Protein AF-A0A8T4Y432-F1 (afdb_monomer_lite)

Radius of gyration: 25.12 Å; chains: 1; bounding box: 66×38×62 Å

Secondary structure (DSSP, 8-state):
-HHHHHHTSSS-EEEETTHHHHHHHTT-GGGHHHHHHHHHHHHHHTT-EEEE-----S--THHHHSSEEEEEEEEEEPPP-TTS----TT---EEEEEEEEEEETTS--S-SEEEEE-GGG--EEPP-----PPP--PPPP------------

Structure (mmCIF, N/CA/C/O backbone):
data_AF-A0A8T4Y432-F1
#
_entry.id   AF-A0A8T4Y432-F1
#
loop_
_atom_site.group_PDB
_atom_site.id
_atom_site.type_symbol
_atom_site.label_atom_id
_atom_site.label_alt_id
_atom_site.label_comp_id
_atom_site.label_asym_id
_atom_site.label_entity_id
_atom_site.label_seq_id
_atom_site.pdbx_PDB_ins_code
_atom_site.Cartn_x
_atom_site.Cartn_y
_atom_site.Cartn_z
_atom_site.occupancy
_atom_site.B_iso_or_equiv
_atom_site.auth_seq_id
_atom_site.auth_comp_id
_atom_site.auth_asym_id
_atom_site.auth_atom_id
_atom_site.pdbx_PDB_model_num
ATOM 1 N N . MET A 1 1 ? -26.341 -6.966 2.829 1.00 52.38 1 MET A N 1
ATOM 2 C CA . MET A 1 1 ? -25.819 -7.131 1.459 1.00 52.38 1 MET A CA 1
ATOM 3 C C . MET A 1 1 ? -24.294 -7.146 1.444 1.00 52.38 1 MET A C 1
ATOM 5 O O . MET A 1 1 ? -23.790 -8.243 1.477 1.00 52.38 1 MET A O 1
ATOM 9 N N . LEU A 1 2 ? -23.528 -6.044 1.540 1.00 55.53 2 LEU A N 1
ATOM 10 C CA . LEU A 1 2 ? -22.044 -6.168 1.575 1.00 55.53 2 LEU A CA 1
ATOM 11 C C . LEU A 1 2 ? -21.477 -6.833 2.849 1.00 55.53 2 LEU A C 1
ATOM 13 O O . LEU A 1 2 ? -20.497 -7.561 2.772 1.00 55.53 2 LEU A O 1
ATOM 17 N N . TYR A 1 3 ? -22.083 -6.575 4.012 1.00 57.44 3 TYR A N 1
ATOM 18 C CA . TYR A 1 3 ? -21.640 -7.161 5.285 1.00 57.44 3 TYR A CA 1
ATOM 19 C C . TYR A 1 3 ? -21.944 -8.662 5.389 1.00 57.44 3 TYR A C 1
ATOM 21 O O . TYR A 1 3 ? -21.122 -9.403 5.904 1.00 57.44 3 TYR A O 1
ATOM 29 N N . GLU A 1 4 ? -23.090 -9.102 4.867 1.00 61.72 4 GLU A N 1
ATOM 30 C CA . GLU A 1 4 ? -23.509 -10.513 4.908 1.00 61.72 4 GLU A CA 1
ATOM 31 C C . GLU A 1 4 ? -22.591 -11.378 4.039 1.00 61.72 4 GLU A C 1
ATOM 33 O O . GLU A 1 4 ? -22.128 -12.421 4.482 1.00 61.72 4 GLU A O 1
ATOM 38 N N . ASP A 1 5 ? -22.243 -10.895 2.841 1.00 64.81 5 ASP A N 1
ATOM 39 C CA . ASP A 1 5 ? -21.326 -11.611 1.952 1.00 64.81 5 ASP A CA 1
ATOM 40 C C . ASP A 1 5 ? -19.906 -11.693 2.543 1.00 64.81 5 ASP A C 1
ATOM 42 O O . ASP A 1 5 ? -19.213 -12.686 2.346 1.00 64.81 5 ASP A O 1
ATOM 46 N N . ALA A 1 6 ? -19.464 -10.667 3.284 1.00 64.06 6 ALA A N 1
ATOM 47 C CA . ALA A 1 6 ? -18.152 -10.650 3.932 1.00 64.06 6 ALA A CA 1
ATOM 48 C C . ALA A 1 6 ? -18.074 -11.567 5.166 1.00 64.06 6 ALA A C 1
ATOM 50 O O . ALA A 1 6 ? -17.002 -12.100 5.446 1.00 64.06 6 ALA A O 1
ATOM 51 N N . GLU A 1 7 ? -19.183 -11.765 5.888 1.00 67.62 7 GLU A N 1
ATOM 52 C CA . GLU A 1 7 ? -19.255 -12.675 7.043 1.00 67.62 7 GLU A CA 1
ATOM 53 C C . GLU A 1 7 ? -19.071 -14.148 6.649 1.00 67.62 7 GLU A C 1
ATOM 55 O O . GLU A 1 7 ? -18.575 -14.939 7.449 1.00 67.62 7 GLU A O 1
ATOM 60 N N . GLU A 1 8 ? -19.428 -14.518 5.416 1.00 77.44 8 GLU A N 1
ATOM 61 C CA . GLU A 1 8 ? -19.267 -15.882 4.897 1.00 77.44 8 GLU A CA 1
ATOM 62 C C . GLU A 1 8 ? -17.888 -16.141 4.255 1.00 77.44 8 GLU A C 1
ATOM 64 O O . GLU A 1 8 ? -17.586 -17.272 3.868 1.00 77.44 8 GLU A O 1
ATOM 69 N N . MET A 1 9 ? -17.034 -15.119 4.119 1.00 80.06 9 MET A N 1
ATOM 70 C CA . MET A 1 9 ? -15.720 -15.251 3.484 1.00 80.06 9 MET A CA 1
ATOM 71 C C . MET A 1 9 ? -14.661 -15.782 4.453 1.00 80.06 9 MET A C 1
ATOM 73 O O . MET A 1 9 ? -14.417 -15.211 5.514 1.00 80.06 9 MET A O 1
ATOM 77 N N . ASP A 1 10 ? -13.923 -16.807 4.027 1.00 79.75 10 ASP A N 1
ATOM 78 C CA . ASP A 1 10 ? -12.708 -17.234 4.719 1.00 79.75 10 ASP A CA 1
ATOM 79 C C . ASP A 1 10 ? -11.572 -16.222 4.478 1.00 79.75 10 ASP A C 1
ATOM 81 O O . ASP A 1 10 ? -11.100 -16.054 3.351 1.00 79.75 10 ASP A O 1
ATOM 85 N N . ASN A 1 11 ? -11.103 -15.580 5.556 1.00 81.44 11 ASN A N 1
ATOM 86 C CA . ASN A 1 11 ? -9.984 -14.625 5.574 1.00 81.44 11 ASN A CA 1
ATOM 87 C C . ASN A 1 11 ? -10.127 -13.472 4.551 1.00 81.44 11 ASN A C 1
ATOM 89 O O . ASN A 1 11 ? -9.325 -13.362 3.611 1.00 81.44 11 ASN A O 1
ATOM 93 N N . PRO A 1 12 ? -11.152 -12.611 4.700 1.00 86.44 12 PRO A N 1
ATOM 94 C CA . PRO A 1 12 ? -11.407 -11.541 3.750 1.00 86.44 12 PRO A CA 1
ATOM 95 C C . PRO A 1 12 ? -10.260 -10.520 3.713 1.00 86.44 12 PRO A C 1
ATOM 97 O O . PRO A 1 12 ? -9.479 -10.360 4.656 1.00 86.44 12 PRO A O 1
ATOM 100 N N . VAL A 1 13 ? -10.166 -9.802 2.591 1.00 89.00 13 VAL A N 1
ATOM 101 C CA . VAL A 1 13 ? -9.245 -8.675 2.416 1.00 89.00 13 VAL A CA 1
ATOM 102 C C . VAL A 1 13 ? -10.064 -7.423 2.146 1.00 89.00 13 VAL A C 1
ATOM 104 O O . VAL A 1 13 ? -10.787 -7.347 1.154 1.00 89.00 13 VAL A O 1
ATOM 107 N N . VAL A 1 14 ? -9.923 -6.428 3.012 1.00 90.19 14 VAL A N 1
ATOM 108 C CA . VAL A 1 14 ? -10.524 -5.106 2.854 1.00 90.19 14 VAL A CA 1
ATOM 109 C C . VAL A 1 14 ? -9.511 -4.191 2.181 1.00 90.19 14 VAL A C 1
ATOM 111 O O . VAL A 1 14 ? -8.374 -4.066 2.637 1.00 90.19 14 VAL A O 1
ATOM 114 N N . VAL A 1 15 ? -9.924 -3.533 1.100 1.00 92.38 15 VAL A N 1
ATOM 115 C CA . VAL A 1 15 ? -9.099 -2.555 0.383 1.00 92.38 15 VAL A CA 1
ATOM 116 C C . VAL A 1 15 ? -9.809 -1.210 0.400 1.00 92.38 15 VAL A C 1
ATOM 118 O O . VAL A 1 15 ? -10.949 -1.110 -0.051 1.00 92.38 15 VAL A O 1
ATOM 121 N N . ILE A 1 16 ? -9.135 -0.180 0.914 1.00 92.19 16 ILE A N 1
ATOM 122 C CA . ILE A 1 16 ? -9.629 1.199 0.909 1.00 92.19 16 ILE A CA 1
ATOM 123 C C . ILE A 1 16 ? -8.776 2.020 -0.054 1.00 92.19 16 ILE A C 1
ATOM 125 O O . ILE A 1 16 ? -7.610 2.302 0.228 1.00 92.19 16 ILE A O 1
ATOM 129 N N . ASP A 1 17 ? -9.377 2.401 -1.178 1.00 91.44 17 ASP A N 1
ATOM 130 C CA . ASP A 1 17 ? -8.753 3.194 -2.235 1.00 91.44 17 ASP A CA 1
ATOM 131 C C . ASP A 1 17 ? -9.542 4.502 -2.463 1.00 91.44 17 ASP A C 1
ATOM 133 O O . ASP A 1 17 ? -10.637 4.458 -3.027 1.00 91.44 17 ASP A O 1
ATOM 137 N N . SER A 1 18 ? -9.108 5.673 -1.971 1.00 90.56 18 SER A N 1
ATOM 138 C CA . SER A 1 18 ? -7.898 5.971 -1.177 1.00 90.56 18 SER A CA 1
ATOM 139 C C . SER A 1 18 ? -8.212 6.369 0.274 1.00 90.56 18 SER A C 1
ATOM 141 O O . SER A 1 18 ? -9.254 6.951 0.590 1.00 90.56 18 SER A O 1
ATOM 143 N N . TRP A 1 19 ? -7.298 6.059 1.196 1.00 91.12 19 TRP A N 1
ATOM 144 C CA . TRP A 1 19 ? -7.405 6.418 2.614 1.00 91.12 19 TRP A CA 1
ATOM 145 C C . TRP A 1 19 ? -7.387 7.937 2.826 1.00 91.12 19 TRP A C 1
ATOM 147 O O . TRP A 1 19 ? -8.103 8.458 3.682 1.00 91.12 19 TRP A O 1
ATOM 157 N N . ASP A 1 20 ? -6.646 8.663 1.987 1.00 87.94 20 ASP A N 1
ATOM 158 C CA . ASP A 1 20 ? -6.616 10.127 1.976 1.00 87.94 20 ASP A CA 1
ATOM 159 C C . ASP A 1 20 ? -8.016 10.727 1.771 1.00 87.94 20 ASP A C 1
ATOM 161 O O . ASP A 1 20 ? -8.402 11.676 2.463 1.00 87.94 20 ASP A O 1
ATOM 165 N N . ALA A 1 21 ? -8.819 10.148 0.871 1.00 89.88 21 ALA A N 1
ATOM 166 C CA . ALA A 1 21 ? -10.194 10.579 0.638 1.00 89.88 21 ALA A CA 1
ATOM 167 C C . ALA A 1 21 ? -11.088 10.361 1.872 1.00 89.88 21 ALA A C 1
ATOM 169 O O . ALA A 1 21 ? -11.892 11.236 2.206 1.00 89.88 21 ALA A O 1
ATOM 170 N N . VAL A 1 22 ? -10.913 9.246 2.589 1.00 90.44 22 VAL A N 1
ATOM 171 C CA . VAL A 1 22 ? -11.659 8.945 3.824 1.00 90.44 22 VAL A CA 1
ATOM 172 C C . VAL A 1 22 ? -11.342 9.963 4.919 1.00 90.44 22 VAL A C 1
ATOM 174 O O . VAL A 1 22 ? -12.256 10.533 5.520 1.00 90.44 22 VAL A O 1
ATOM 177 N N . LEU A 1 23 ? -10.057 10.247 5.145 1.00 88.81 23 LEU A N 1
ATOM 178 C CA . LEU A 1 23 ? -9.624 11.223 6.149 1.00 88.81 23 LEU A CA 1
ATOM 179 C C . LEU A 1 23 ? -10.109 12.640 5.821 1.00 88.81 23 LEU A C 1
ATOM 181 O O . LEU A 1 23 ? -10.538 13.374 6.718 1.00 88.81 23 LEU A O 1
ATOM 185 N N . ASN A 1 24 ? -10.073 13.010 4.537 1.00 88.12 24 ASN A N 1
ATOM 186 C CA . ASN A 1 24 ? -10.588 14.287 4.048 1.00 88.12 24 ASN A CA 1
ATOM 187 C C . ASN A 1 24 ? -12.096 14.414 4.278 1.00 88.12 24 ASN A C 1
ATOM 189 O O . ASN A 1 24 ? -12.547 15.428 4.806 1.00 88.12 24 ASN A O 1
ATOM 193 N N . TYR A 1 25 ? -12.867 13.388 3.913 1.00 88.12 25 TYR A N 1
ATOM 194 C CA . TYR A 1 25 ? -14.322 13.387 4.058 1.00 88.12 25 TYR A CA 1
ATOM 195 C C . TYR A 1 25 ? -14.758 13.481 5.523 1.00 88.12 25 TYR A C 1
ATOM 197 O O . TYR A 1 25 ? -15.678 14.227 5.853 1.00 88.12 25 TYR A O 1
ATOM 205 N N . ALA A 1 26 ? -14.071 12.770 6.416 1.00 84.50 26 ALA A N 1
ATOM 206 C CA . ALA A 1 26 ? -14.382 12.786 7.840 1.00 84.50 26 ALA A CA 1
ATOM 207 C C . ALA A 1 26 ? -13.935 14.082 8.551 1.00 84.50 26 ALA A C 1
ATOM 209 O O . ALA A 1 26 ? -14.279 14.286 9.713 1.00 84.50 26 ALA A O 1
ATOM 210 N N . ASN A 1 27 ? -13.182 14.962 7.877 1.00 84.56 27 ASN A N 1
ATOM 211 C CA . ASN A 1 27 ? -12.521 16.127 8.473 1.00 84.56 27 ASN A CA 1
ATOM 212 C C . ASN A 1 27 ? -11.615 15.750 9.667 1.00 84.56 27 ASN A C 1
ATOM 214 O O . ASN A 1 27 ? -11.521 16.472 10.658 1.00 84.56 27 ASN A O 1
ATOM 218 N N . LEU A 1 28 ? -10.952 14.592 9.569 1.00 81.88 28 LEU A N 1
ATOM 219 C CA . LEU A 1 28 ? -10.146 13.985 10.635 1.00 81.88 28 LEU A CA 1
ATOM 220 C C . LEU A 1 28 ? -8.649 13.997 10.316 1.00 81.88 28 LEU A C 1
ATOM 222 O O . LEU A 1 28 ? -7.925 13.129 10.791 1.00 81.88 28 LEU A O 1
ATOM 226 N N . LYS A 1 29 ? -8.149 14.963 9.535 1.00 73.38 29 LYS A N 1
ATOM 227 C CA . LYS A 1 29 ? -6.716 15.022 9.176 1.00 73.38 29 LYS A CA 1
ATOM 228 C C . LYS A 1 29 ? -5.795 14.928 10.396 1.00 73.38 29 LYS A C 1
ATOM 230 O O . LYS A 1 29 ? -4.864 14.130 10.392 1.00 73.38 29 LYS A O 1
ATOM 235 N N . ASP A 1 30 ? -6.121 15.652 11.464 1.00 76.00 30 ASP A N 1
ATOM 236 C CA . ASP A 1 30 ? -5.327 15.670 12.700 1.00 76.00 30 ASP A CA 1
ATOM 237 C C . ASP A 1 30 ? -5.567 14.442 13.601 1.00 76.00 30 ASP A C 1
ATOM 239 O O . ASP A 1 30 ? -4.779 14.160 14.501 1.00 76.00 30 ASP A O 1
ATOM 243 N N . GLN A 1 31 ? -6.646 13.689 13.360 1.00 80.56 31 GLN A N 1
ATOM 244 C CA . GLN A 1 31 ? -7.022 12.481 14.109 1.00 80.56 31 GLN A CA 1
ATOM 245 C C . GLN A 1 31 ? -6.821 11.187 13.303 1.00 80.56 31 GLN A C 1
ATOM 247 O O . GLN A 1 31 ? -7.127 10.097 13.793 1.00 80.56 31 GLN A O 1
ATOM 252 N N . GLY A 1 32 ? -6.277 11.280 12.086 1.00 84.00 32 GLY A N 1
ATOM 253 C CA . GLY A 1 32 ? -6.179 10.156 11.158 1.00 84.00 32 GLY A CA 1
ATOM 254 C C . GLY A 1 32 ? -5.365 8.991 11.710 1.00 84.00 32 GLY A C 1
ATOM 255 O O . GLY A 1 32 ? -5.708 7.837 11.472 1.00 84.00 32 GLY A O 1
ATOM 256 N N . ALA A 1 33 ? -4.349 9.276 12.528 1.00 85.56 33 ALA A N 1
ATOM 257 C CA . ALA A 1 33 ? -3.554 8.260 13.210 1.00 85.56 33 ALA A CA 1
ATOM 258 C C . ALA A 1 33 ? -4.396 7.394 14.167 1.00 85.56 33 ALA A C 1
ATOM 260 O O . ALA A 1 33 ? -4.335 6.170 14.100 1.00 85.56 33 ALA A O 1
ATOM 261 N N . ALA A 1 34 ? -5.223 8.008 15.020 1.00 88.75 34 ALA A N 1
ATOM 262 C CA . ALA A 1 34 ? -6.052 7.281 15.984 1.00 88.75 34 ALA A CA 1
ATOM 263 C C . ALA A 1 34 ? -7.141 6.448 15.292 1.00 88.75 34 ALA A C 1
ATOM 265 O O . ALA A 1 34 ? -7.389 5.302 15.674 1.00 88.75 34 ALA A O 1
ATOM 266 N N . LEU A 1 35 ? -7.752 7.001 14.238 1.00 90.06 35 LEU A N 1
ATOM 267 C CA . LEU A 1 35 ? -8.722 6.272 13.424 1.00 90.06 35 LEU A CA 1
ATOM 268 C C . LEU A 1 35 ? -8.072 5.070 12.730 1.00 90.06 35 LEU A C 1
ATOM 270 O O . LEU A 1 35 ? -8.620 3.973 12.768 1.00 90.06 35 LEU A O 1
ATOM 274 N N . THR A 1 36 ? -6.890 5.266 12.138 1.00 89.94 36 THR A N 1
ATOM 275 C CA . THR A 1 36 ? -6.150 4.177 11.490 1.00 89.94 36 THR A CA 1
ATOM 276 C C . THR A 1 36 ? -5.799 3.086 12.501 1.00 89.94 36 THR A C 1
ATOM 278 O O . THR A 1 36 ? -6.030 1.916 12.227 1.00 89.94 36 THR A O 1
ATOM 281 N N . GLN A 1 37 ? -5.289 3.455 13.680 1.00 91.31 37 GLN A N 1
ATOM 282 C CA . GLN A 1 37 ? -4.968 2.498 14.742 1.00 91.31 37 GLN A CA 1
ATOM 283 C C . GLN A 1 37 ? -6.193 1.653 15.116 1.00 91.31 37 GLN A C 1
ATOM 285 O O . GLN A 1 37 ? -6.111 0.429 15.117 1.00 91.31 37 GLN A O 1
ATOM 290 N N . SER A 1 38 ? -7.336 2.306 15.343 1.00 91.62 38 SER A N 1
ATOM 291 C CA . SER A 1 38 ? -8.590 1.629 15.699 1.00 91.62 38 SER A CA 1
ATOM 292 C C . SER A 1 38 ? -9.061 0.679 14.592 1.00 91.62 38 SER A C 1
ATOM 294 O O . SER A 1 38 ? -9.537 -0.418 14.868 1.00 91.62 38 SER A O 1
ATOM 296 N N . LEU A 1 39 ? -8.911 1.082 13.326 1.00 91.06 39 LEU A N 1
ATOM 297 C CA . LEU A 1 39 ? -9.264 0.249 12.177 1.00 91.06 39 LEU A CA 1
ATOM 298 C C . LEU A 1 39 ? -8.335 -0.968 12.044 1.00 91.06 39 LEU A C 1
ATOM 300 O O . LEU A 1 39 ? -8.810 -2.074 11.802 1.00 91.06 39 LEU A O 1
ATOM 304 N N . CYS A 1 40 ? -7.025 -0.783 12.228 1.00 90.12 40 CYS A N 1
ATOM 305 C CA . CYS A 1 40 ? -6.054 -1.877 12.233 1.00 90.12 40 CYS A CA 1
ATOM 306 C C . CYS A 1 40 ? -6.339 -2.884 13.357 1.00 90.12 40 CYS A C 1
ATOM 308 O O . CYS A 1 40 ? -6.295 -4.089 13.116 1.00 90.12 40 CYS A O 1
ATOM 310 N N . GLU A 1 41 ? -6.649 -2.401 14.564 1.00 90.62 41 GLU A N 1
ATOM 311 C CA . GLU A 1 41 ? -7.030 -3.238 15.708 1.00 90.62 41 GLU A CA 1
ATOM 312 C C . GLU A 1 41 ? -8.307 -4.033 15.418 1.00 90.62 41 GLU A C 1
ATOM 314 O O . GLU A 1 41 ? -8.311 -5.250 15.579 1.00 90.62 41 GLU A O 1
ATOM 319 N N . LEU A 1 42 ? -9.342 -3.383 14.878 1.00 88.94 42 LEU A N 1
ATOM 320 C CA . LEU A 1 42 ? -10.581 -4.051 14.480 1.00 88.94 42 LEU A CA 1
ATOM 321 C C . LEU A 1 42 ? -10.334 -5.155 13.439 1.00 88.94 42 LEU A C 1
ATOM 323 O O . LEU A 1 42 ? -10.817 -6.274 13.593 1.00 88.94 42 LEU A O 1
ATOM 327 N N . CYS A 1 43 ? -9.567 -4.871 12.382 1.00 88.31 43 CYS A N 1
ATOM 328 C CA . CYS A 1 43 ? -9.236 -5.882 11.375 1.00 88.31 43 CYS A CA 1
ATOM 329 C C . CYS A 1 43 ? -8.445 -7.051 11.978 1.00 88.31 43 CYS A C 1
ATOM 331 O O . CYS A 1 43 ? -8.671 -8.198 11.594 1.00 88.31 43 CYS A O 1
ATOM 333 N N . HIS A 1 44 ? -7.559 -6.782 12.940 1.00 85.62 44 HIS A N 1
ATOM 334 C CA . HIS A 1 44 ? -6.829 -7.825 13.652 1.00 85.62 44 HIS A CA 1
ATOM 335 C C . HIS A 1 44 ? -7.759 -8.711 14.495 1.00 85.62 44 HIS A C 1
ATOM 337 O O . HIS A 1 44 ? -7.651 -9.933 14.426 1.00 85.62 44 HIS A O 1
ATOM 343 N N . GLU A 1 45 ? -8.696 -8.117 15.241 1.00 87.38 45 GLU A N 1
ATOM 344 C CA . GLU A 1 45 ? -9.675 -8.838 16.068 1.00 87.38 45 GLU A CA 1
ATOM 345 C C . GLU A 1 45 ? -10.606 -9.729 15.238 1.00 87.38 45 GLU A C 1
ATOM 347 O O . GLU A 1 45 ? -10.895 -10.860 15.628 1.00 87.38 45 GLU A O 1
ATOM 352 N N . VAL A 1 46 ? -11.038 -9.240 14.074 1.00 85.25 46 VAL A N 1
ATOM 353 C CA . VAL A 1 46 ? -11.915 -9.975 13.148 1.00 85.25 46 VAL A CA 1
ATOM 354 C C . VAL A 1 46 ? -11.121 -10.969 12.279 1.00 85.25 46 VAL A C 1
ATOM 356 O O . VAL A 1 46 ? -11.703 -11.757 11.540 1.00 85.25 46 VAL A O 1
ATOM 359 N N . GLY A 1 47 ? -9.785 -10.977 12.360 1.00 85.00 47 GLY A N 1
ATOM 360 C CA . GLY A 1 47 ? -8.941 -11.886 11.578 1.00 85.00 47 GLY A CA 1
ATOM 361 C C . GLY A 1 47 ? -8.980 -11.601 10.074 1.00 85.00 47 GLY A C 1
ATOM 362 O O . GLY A 1 47 ? -9.004 -12.522 9.266 1.00 85.00 47 GLY A O 1
ATOM 363 N N . THR A 1 48 ? -9.024 -10.324 9.700 1.00 87.25 48 THR A N 1
ATOM 364 C CA . THR A 1 48 ? -9.167 -9.832 8.323 1.00 87.25 48 THR A CA 1
ATOM 365 C C . THR A 1 48 ? -7.921 -9.054 7.900 1.00 87.25 48 THR A C 1
ATOM 367 O O . THR A 1 48 ? -7.294 -8.363 8.706 1.00 87.25 48 THR A O 1
ATOM 370 N N . HIS A 1 49 ? -7.555 -9.119 6.620 1.00 90.19 49 HIS A N 1
ATOM 371 C CA . HIS A 1 49 ? -6.449 -8.325 6.083 1.00 90.19 49 HIS A CA 1
ATOM 372 C C . HIS A 1 49 ? -6.918 -6.956 5.590 1.00 90.19 49 HIS A C 1
ATOM 374 O O . HIS A 1 49 ? -7.981 -6.836 4.989 1.00 90.19 49 HIS A O 1
ATOM 380 N N . LEU A 1 50 ? -6.092 -5.929 5.789 1.00 92.56 50 LEU A N 1
ATOM 381 C CA . LEU A 1 50 ? -6.393 -4.556 5.397 1.00 92.56 50 LEU A CA 1
ATOM 382 C C . LEU A 1 50 ? -5.304 -4.001 4.476 1.00 92.56 50 LEU A C 1
ATOM 384 O O . LEU A 1 50 ? -4.115 -4.091 4.782 1.00 92.56 50 LEU A O 1
ATOM 388 N N . ILE A 1 51 ? -5.723 -3.385 3.372 1.00 94.44 51 ILE A N 1
ATOM 389 C CA . ILE A 1 51 ? -4.874 -2.601 2.474 1.00 94.44 51 ILE A CA 1
ATOM 390 C C . ILE A 1 51 ? -5.426 -1.178 2.419 1.00 94.44 51 ILE A C 1
ATOM 392 O O . ILE A 1 51 ? -6.585 -0.961 2.068 1.00 94.44 51 ILE A O 1
ATOM 396 N N . LEU A 1 52 ? -4.574 -0.208 2.742 1.00 94.31 52 LEU A N 1
ATOM 397 C CA . LEU A 1 52 ? -4.876 1.218 2.657 1.00 94.31 52 LEU A CA 1
ATOM 398 C C . LEU A 1 52 ? -4.049 1.821 1.521 1.00 94.31 52 LEU A C 1
ATOM 400 O O . LEU A 1 52 ? -2.821 1.737 1.550 1.00 94.31 52 LEU A O 1
ATOM 404 N N . VAL A 1 53 ? -4.708 2.409 0.525 1.00 94.06 53 VAL A N 1
ATOM 405 C CA . VAL A 1 53 ? -4.027 3.127 -0.559 1.00 94.06 53 VAL A CA 1
ATOM 406 C C . VAL A 1 53 ? -3.856 4.579 -0.144 1.00 94.06 53 VAL A C 1
ATOM 408 O O . VAL A 1 53 ? -4.827 5.225 0.248 1.00 94.06 53 VAL A O 1
ATOM 411 N N . SER A 1 54 ? -2.632 5.089 -0.237 1.00 91.12 54 SER A N 1
ATOM 412 C CA . SER A 1 54 ? -2.350 6.506 -0.040 1.00 91.12 54 SER A CA 1
ATOM 413 C C . SER A 1 54 ? -1.712 7.113 -1.283 1.00 91.12 54 SER A C 1
ATOM 415 O O . SER A 1 54 ? -0.897 6.474 -1.948 1.00 91.12 54 SER A O 1
ATOM 417 N N . GLU A 1 55 ? -2.110 8.341 -1.599 1.00 87.81 55 GLU A N 1
ATOM 418 C CA . GLU A 1 55 ? -1.678 9.083 -2.788 1.00 87.81 55 GLU A CA 1
ATOM 419 C C . GLU A 1 55 ? -0.456 9.977 -2.524 1.00 87.81 55 GLU A C 1
ATOM 421 O O . GLU A 1 55 ? 0.028 10.649 -3.436 1.00 87.81 55 GLU A O 1
ATOM 426 N N . THR A 1 56 ? 0.069 9.998 -1.294 1.00 81.06 56 THR A N 1
ATOM 427 C CA . THR A 1 56 ? 1.275 10.765 -0.965 1.00 81.06 56 THR A CA 1
ATOM 428 C C . THR A 1 56 ? 2.544 9.925 -1.076 1.00 81.06 56 THR A C 1
ATOM 430 O O . THR A 1 56 ? 2.590 8.757 -0.694 1.00 81.06 56 THR A O 1
ATOM 433 N N . ALA A 1 57 ? 3.596 10.548 -1.608 1.00 65.50 57 ALA A N 1
ATOM 434 C CA . ALA A 1 57 ? 4.929 9.959 -1.700 1.00 65.50 57 ALA A CA 1
ATOM 435 C C . ALA A 1 57 ? 5.761 10.163 -0.420 1.00 65.50 57 ALA A C 1
ATOM 437 O O . ALA A 1 57 ? 6.805 9.529 -0.259 1.00 65.50 57 ALA A O 1
ATOM 438 N N . ASP A 1 58 ? 5.319 11.053 0.471 1.00 77.44 58 ASP A N 1
ATOM 439 C CA . ASP A 1 58 ? 6.033 11.391 1.698 1.00 77.44 58 ASP A CA 1
ATOM 440 C C . ASP A 1 58 ? 5.724 10.406 2.824 1.00 77.44 58 ASP A C 1
ATOM 442 O O . ASP A 1 58 ? 4.650 9.808 2.876 1.00 77.44 58 ASP A O 1
ATOM 446 N N . GLN A 1 59 ? 6.656 10.287 3.775 1.00 73.75 59 GLN A N 1
ATOM 447 C CA . GLN A 1 59 ? 6.387 9.537 4.997 1.00 73.75 59 GLN A CA 1
ATOM 448 C C . GLN A 1 59 ? 5.240 10.173 5.770 1.00 73.75 59 GLN A C 1
ATOM 450 O O . GLN A 1 59 ? 5.254 11.370 6.071 1.00 73.75 59 GLN A O 1
ATOM 455 N N . THR A 1 60 ? 4.279 9.346 6.158 1.00 80.31 60 THR A N 1
ATOM 456 C CA . THR A 1 60 ? 3.118 9.790 6.929 1.00 80.31 60 THR A CA 1
ATOM 457 C C . THR A 1 60 ? 3.086 9.121 8.302 1.00 80.31 60 THR A C 1
ATOM 459 O O . THR A 1 60 ? 3.695 8.068 8.503 1.00 80.31 60 THR A O 1
ATOM 462 N N . PRO A 1 61 ? 2.344 9.678 9.280 1.00 80.12 61 PRO A N 1
ATOM 463 C CA . PRO A 1 61 ? 2.103 9.002 10.555 1.00 80.12 61 PRO A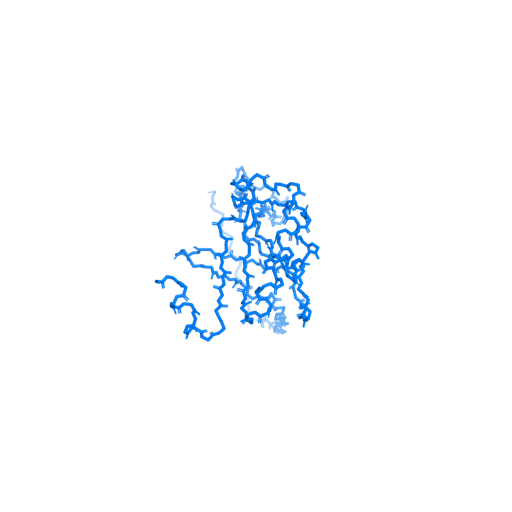 CA 1
ATOM 464 C C . PRO A 1 61 ? 1.546 7.573 10.405 1.00 80.12 61 PRO A C 1
ATOM 466 O O . PRO A 1 61 ? 1.789 6.730 11.269 1.00 80.12 61 PRO A O 1
ATOM 469 N N . LEU A 1 62 ? 0.850 7.290 9.295 1.00 83.81 62 LEU A N 1
ATOM 470 C CA . LEU A 1 62 ? 0.343 5.966 8.931 1.00 83.81 62 LEU A CA 1
ATOM 471 C C . LEU A 1 62 ? 1.457 4.909 8.898 1.00 83.81 62 LEU A C 1
ATOM 473 O O . LEU A 1 62 ? 1.272 3.807 9.415 1.00 83.81 62 LEU A O 1
ATOM 477 N N . ASP A 1 63 ? 2.633 5.260 8.375 1.00 85.75 63 ASP A N 1
ATOM 478 C CA . ASP A 1 63 ? 3.760 4.341 8.163 1.00 85.75 63 ASP A CA 1
ATOM 479 C C . ASP A 1 63 ? 4.288 3.734 9.470 1.00 85.75 63 ASP A C 1
ATOM 481 O O . ASP A 1 63 ? 4.860 2.635 9.493 1.00 85.75 63 ASP A O 1
ATOM 485 N N . PHE A 1 64 ? 4.104 4.439 10.589 1.00 85.81 64 PHE A N 1
ATOM 486 C CA . PHE A 1 64 ? 4.513 3.971 11.911 1.00 85.81 64 PHE A CA 1
ATOM 487 C C . PHE A 1 64 ? 3.516 2.971 12.504 1.00 85.81 64 PHE A C 1
ATOM 489 O O . PHE A 1 64 ? 3.948 2.029 13.179 1.00 85.81 64 PHE A O 1
ATOM 496 N N . ILE A 1 65 ? 2.229 3.135 12.189 1.00 89.31 65 ILE A N 1
ATOM 497 C CA . ILE A 1 65 ? 1.112 2.322 12.685 1.00 89.31 65 ILE A CA 1
ATOM 498 C C . ILE A 1 65 ? 1.076 0.961 11.987 1.00 89.31 65 ILE A C 1
ATOM 500 O O . ILE A 1 65 ? 1.051 -0.074 12.649 1.00 89.31 65 ILE A O 1
ATOM 504 N N . VAL A 1 66 ? 1.135 0.955 10.654 1.00 91.00 66 VAL A N 1
ATOM 505 C CA . VAL A 1 66 ? 0.913 -0.255 9.848 1.00 91.00 66 VAL A CA 1
ATOM 506 C C . VAL A 1 66 ? 2.063 -1.259 9.934 1.00 91.00 66 VAL A C 1
ATOM 508 O O . VAL A 1 66 ? 3.224 -0.902 10.160 1.00 91.00 66 VAL A O 1
ATOM 511 N N . ASP A 1 67 ? 1.770 -2.536 9.698 1.00 91.06 67 ASP A N 1
ATOM 512 C CA . ASP A 1 67 ? 2.782 -3.600 9.707 1.00 91.06 67 ASP A CA 1
ATOM 513 C C . ASP A 1 67 ? 3.608 -3.671 8.417 1.00 91.06 67 ASP A C 1
ATOM 515 O O . ASP A 1 67 ? 4.736 -4.181 8.429 1.00 91.06 67 ASP A O 1
ATOM 519 N N . GLY A 1 68 ? 3.084 -3.118 7.320 1.00 91.75 68 GLY A N 1
ATOM 520 C CA . GLY A 1 68 ? 3.745 -3.085 6.025 1.00 91.75 68 GLY A CA 1
ATOM 521 C C . GLY A 1 68 ? 3.536 -1.769 5.283 1.00 91.75 68 GLY A C 1
ATOM 522 O O . GLY A 1 68 ? 2.459 -1.190 5.341 1.00 91.75 68 GLY A O 1
ATOM 523 N N . VAL A 1 69 ? 4.572 -1.310 4.581 1.00 93.31 69 VAL A N 1
ATOM 524 C CA . VAL A 1 69 ? 4.545 -0.111 3.730 1.00 93.31 69 VAL A CA 1
ATOM 525 C C . VAL A 1 69 ? 5.151 -0.479 2.387 1.00 93.31 69 VAL A C 1
ATOM 527 O O . VAL A 1 69 ? 6.300 -0.934 2.325 1.00 93.31 69 VAL A O 1
ATOM 530 N N . VAL A 1 70 ? 4.377 -0.279 1.323 1.00 93.31 70 VAL A N 1
ATOM 531 C CA . VAL A 1 70 ? 4.771 -0.525 -0.063 1.00 93.31 70 VAL A CA 1
ATOM 532 C C . VAL A 1 70 ? 4.573 0.761 -0.850 1.00 93.31 70 VAL A C 1
ATOM 534 O O . VAL A 1 70 ? 3.490 1.334 -0.823 1.00 93.31 70 VAL A O 1
ATOM 537 N N . THR A 1 71 ? 5.607 1.199 -1.560 1.00 93.75 71 THR A N 1
ATOM 538 C CA . THR A 1 71 ? 5.561 2.422 -2.367 1.00 93.75 71 THR A CA 1
ATOM 539 C C . THR A 1 71 ? 5.660 2.066 -3.840 1.00 93.75 71 THR A C 1
ATOM 541 O O . THR A 1 71 ? 6.522 1.280 -4.234 1.00 93.75 71 THR A O 1
ATOM 544 N N . LEU A 1 72 ? 4.774 2.642 -4.650 1.00 93.50 72 LEU A N 1
ATOM 545 C CA . LEU A 1 72 ? 4.824 2.571 -6.106 1.00 93.50 72 LEU A CA 1
ATOM 546 C C . LEU A 1 72 ? 5.320 3.916 -6.630 1.00 93.50 72 LEU A C 1
ATOM 548 O O . LEU A 1 72 ? 4.777 4.955 -6.263 1.00 93.50 72 LEU A O 1
ATOM 552 N N . SER A 1 73 ? 6.350 3.904 -7.467 1.00 92.44 73 SER A N 1
ATOM 553 C CA . SER A 1 73 ? 6.939 5.122 -8.017 1.00 92.44 73 SER A CA 1
ATOM 554 C C . SER A 1 73 ? 7.375 4.942 -9.466 1.00 92.44 73 SER A C 1
ATOM 556 O O . SER A 1 73 ? 7.618 3.829 -9.939 1.00 92.44 73 SER A O 1
ATOM 558 N N . ASP A 1 74 ? 7.476 6.063 -10.172 1.00 91.25 74 ASP A N 1
ATOM 559 C CA . ASP A 1 74 ? 8.058 6.138 -11.505 1.00 91.25 74 ASP A CA 1
ATOM 560 C C . ASP A 1 74 ? 9.522 6.590 -11.395 1.00 91.25 74 ASP A C 1
ATOM 562 O O . ASP A 1 74 ? 9.848 7.552 -10.700 1.00 91.25 74 ASP A O 1
ATOM 566 N N . MET A 1 75 ? 10.415 5.895 -12.096 1.00 86.50 75 MET A N 1
ATOM 567 C CA . MET A 1 75 ? 11.841 6.197 -12.175 1.00 86.50 75 MET A CA 1
ATOM 568 C C . MET A 1 75 ? 12.224 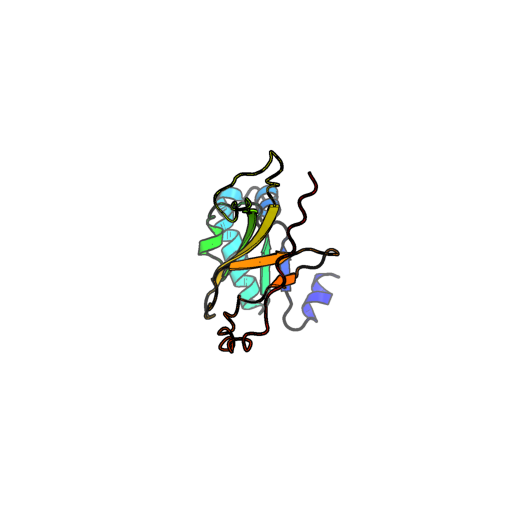6.495 -13.624 1.00 86.50 75 MET A C 1
ATOM 570 O O . MET A 1 75 ? 12.001 5.676 -14.518 1.00 86.50 75 MET A O 1
ATOM 574 N N . GLU A 1 76 ? 12.842 7.650 -13.870 1.00 84.38 76 GLU A N 1
ATOM 575 C CA . GLU A 1 76 ? 13.397 7.970 -15.184 1.00 84.38 76 GLU A CA 1
ATOM 576 C C . GLU A 1 76 ? 14.732 7.254 -15.407 1.00 84.38 76 GLU A C 1
ATOM 578 O O . GLU A 1 76 ? 15.690 7.430 -14.654 1.00 84.38 76 GLU A O 1
ATOM 583 N N . ILE A 1 77 ? 14.820 6.488 -16.491 1.00 78.38 77 ILE A N 1
ATOM 584 C CA . ILE A 1 77 ? 16.061 5.900 -16.984 1.00 78.38 77 ILE A CA 1
ATOM 585 C C . ILE A 1 77 ? 16.515 6.703 -18.195 1.00 78.38 77 ILE A C 1
ATOM 587 O O . ILE A 1 77 ? 15.806 6.819 -19.200 1.00 78.38 77 ILE A O 1
ATOM 591 N N . ARG A 1 78 ? 17.729 7.238 -18.100 1.00 71.56 78 ARG A N 1
ATOM 592 C CA . ARG A 1 78 ? 18.447 7.830 -19.228 1.00 71.56 78 ARG A CA 1
ATOM 593 C C . ARG A 1 78 ? 19.368 6.762 -19.804 1.00 71.56 78 ARG A C 1
ATOM 595 O O . ARG A 1 78 ? 20.025 6.055 -19.046 1.00 71.56 78 ARG A O 1
ATOM 602 N N . GLY A 1 79 ? 19.396 6.619 -21.127 1.00 59.75 79 GLY A N 1
ATOM 603 C CA . GLY A 1 79 ? 20.349 5.715 -21.769 1.00 59.75 79 GLY A CA 1
ATOM 604 C C . GLY A 1 79 ? 21.780 6.154 -21.455 1.00 59.75 79 GLY A C 1
ATOM 605 O O . GLY A 1 79 ? 22.122 7.321 -21.639 1.00 59.75 79 GLY A O 1
ATOM 606 N N . GLU A 1 80 ? 22.617 5.240 -20.973 1.00 51.69 80 GLU A N 1
ATOM 607 C CA . GLU A 1 80 ? 24.058 5.473 -20.962 1.00 51.69 80 GLU A CA 1
ATOM 608 C C . GLU A 1 80 ? 24.598 5.280 -22.381 1.00 51.69 80 GLU A C 1
ATOM 610 O O . GLU A 1 80 ? 24.282 4.302 -23.063 1.00 51.69 80 GLU A O 1
ATOM 615 N N . ALA A 1 81 ? 25.415 6.231 -22.831 1.00 46.56 81 ALA A N 1
ATOM 616 C CA . ALA A 1 81 ? 26.156 6.120 -24.075 1.00 46.56 81 ALA A CA 1
ATOM 617 C C . ALA A 1 81 ? 27.143 4.948 -23.974 1.00 46.56 81 ALA A C 1
ATOM 619 O O . ALA A 1 81 ? 28.215 5.068 -23.378 1.00 46.56 81 ALA A O 1
ATOM 620 N N . VAL A 1 82 ? 26.802 3.807 -24.570 1.00 44.19 82 VAL A N 1
ATOM 621 C CA . VAL A 1 82 ? 27.768 2.728 -24.795 1.00 44.19 82 VAL A CA 1
ATOM 622 C C . VAL A 1 82 ? 28.916 3.297 -25.637 1.00 44.19 82 VAL A C 1
ATOM 624 O O . VAL A 1 82 ? 28.707 3.733 -26.764 1.00 44.19 82 VAL A O 1
ATOM 627 N N . GLY A 1 83 ? 30.132 3.322 -25.081 1.00 48.81 83 GLY A N 1
ATOM 628 C CA . GLY A 1 83 ? 31.344 3.730 -25.804 1.00 48.81 83 GLY A CA 1
ATOM 629 C C . GLY A 1 83 ? 31.694 5.224 -25.777 1.00 48.81 83 GLY A C 1
ATOM 630 O O . GLY A 1 83 ? 32.510 5.657 -26.584 1.00 48.81 83 GLY A O 1
ATOM 631 N N . GLY A 1 84 ? 31.120 6.024 -24.869 1.00 46.47 84 GLY A N 1
ATOM 632 C CA . GLY A 1 84 ? 31.531 7.428 -24.684 1.00 46.47 84 GLY A CA 1
ATOM 633 C C . GLY A 1 84 ? 31.126 8.378 -25.818 1.00 46.47 84 GLY A C 1
ATOM 634 O O . GLY A 1 84 ? 31.510 9.546 -25.803 1.00 46.47 84 GLY A O 1
ATOM 635 N N . GLN A 1 85 ? 30.327 7.911 -26.779 1.00 42.59 85 GLN A N 1
ATOM 636 C CA . GLN A 1 85 ? 29.744 8.751 -27.817 1.00 42.59 85 GLN A CA 1
ATOM 637 C C . GLN A 1 85 ? 28.265 8.986 -27.516 1.00 42.59 85 GLN A C 1
ATOM 639 O O . GLN A 1 85 ? 27.418 8.110 -27.679 1.00 42.59 85 GLN A O 1
ATOM 644 N N . VAL A 1 86 ? 27.965 10.198 -27.048 1.00 47.84 86 VAL A N 1
ATOM 645 C CA . VAL A 1 86 ? 26.601 10.722 -26.950 1.00 47.84 86 VAL A CA 1
ATOM 646 C C . VAL A 1 86 ? 26.144 11.026 -28.374 1.00 47.84 86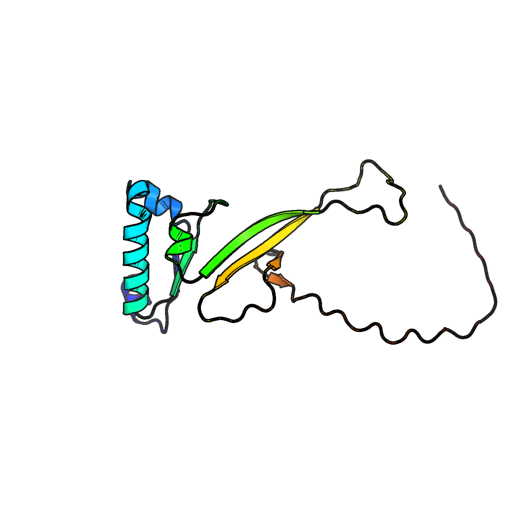 VAL A C 1
ATOM 648 O O . VAL A 1 86 ? 26.344 12.129 -28.877 1.00 47.84 86 VAL A O 1
ATOM 651 N N . TYR A 1 87 ? 25.596 10.030 -29.066 1.00 43.81 87 TYR A N 1
ATOM 652 C CA . TYR A 1 87 ? 24.933 10.271 -30.339 1.00 43.81 87 TYR A CA 1
ATOM 653 C C . TYR A 1 87 ? 23.464 10.605 -30.107 1.00 43.81 87 TYR A C 1
ATOM 655 O O . TYR A 1 87 ? 22.710 9.803 -29.560 1.00 43.81 87 TYR A O 1
ATOM 663 N N . SER A 1 88 ? 23.086 11.759 -30.652 1.00 45.41 88 SER A N 1
ATOM 664 C CA . SER A 1 88 ? 21.725 12.172 -30.983 1.00 45.41 88 SER A CA 1
ATOM 665 C C . SER A 1 88 ? 20.884 12.738 -29.838 1.00 45.41 88 SER A C 1
ATOM 667 O O . SER A 1 88 ? 20.825 12.219 -28.726 1.00 45.41 88 SER A O 1
ATOM 669 N N . GLU A 1 89 ? 20.121 13.770 -30.184 1.00 47.06 89 GLU A N 1
ATOM 670 C CA . GLU A 1 89 ? 19.009 14.394 -29.453 1.00 47.06 89 GLU A CA 1
ATOM 671 C C . GLU A 1 89 ? 17.845 13.410 -29.147 1.00 47.06 89 GLU A C 1
ATOM 673 O O . GLU A 1 89 ? 16.733 13.812 -28.819 1.00 47.06 89 GLU A O 1
ATOM 678 N N . GLN A 1 90 ? 18.096 12.098 -29.246 1.00 48.16 90 GLN A N 1
ATOM 679 C CA . GLN A 1 90 ? 17.159 10.981 -29.136 1.00 48.16 90 GLN A CA 1
ATOM 680 C C . GLN A 1 90 ? 17.513 10.010 -27.998 1.00 48.16 90 GLN A C 1
ATOM 682 O O . GLN A 1 90 ? 17.084 8.854 -28.021 1.00 48.16 90 GLN A O 1
ATOM 687 N N . LEU A 1 91 ? 18.256 10.450 -26.976 1.00 52.59 91 LEU A N 1
ATOM 688 C CA . LEU A 1 91 ? 18.296 9.755 -25.685 1.00 52.59 91 LEU A CA 1
ATOM 689 C C . LEU A 1 91 ? 16.906 9.845 -25.048 1.00 52.59 91 LEU A C 1
ATOM 691 O O . LEU A 1 91 ? 16.642 10.670 -24.178 1.00 52.59 91 LEU A O 1
ATOM 695 N N . SER A 1 92 ? 15.982 9.021 -25.537 1.00 56.72 92 SER A N 1
ATOM 696 C CA . SER A 1 92 ? 14.627 8.965 -25.025 1.00 56.72 92 SER A CA 1
ATOM 697 C C . SER A 1 92 ? 14.704 8.543 -23.565 1.00 56.72 92 SER A C 1
ATOM 699 O O . SER A 1 92 ? 15.116 7.413 -23.280 1.00 56.72 92 SER A O 1
ATOM 701 N N . SER A 1 93 ? 14.321 9.430 -22.649 1.00 65.62 93 SER A N 1
ATOM 702 C CA . SER A 1 93 ? 14.044 9.020 -21.282 1.00 65.62 93 SER A CA 1
ATOM 703 C C . SER A 1 93 ? 12.965 7.940 -21.336 1.00 65.62 93 SER A C 1
ATOM 705 O O . SER A 1 93 ? 11.973 8.032 -22.069 1.00 65.62 93 SER A O 1
ATOM 707 N N . ARG A 1 94 ? 13.213 6.840 -20.634 1.00 76.81 94 ARG A N 1
ATOM 708 C CA . ARG A 1 94 ? 12.231 5.775 -20.452 1.00 76.81 94 ARG A CA 1
ATOM 709 C C . ARG A 1 94 ? 11.809 5.805 -19.000 1.00 76.81 94 ARG A C 1
ATOM 711 O O . ARG A 1 94 ? 12.658 5.761 -18.118 1.00 76.81 94 ARG A O 1
ATOM 718 N N . THR A 1 95 ? 10.509 5.868 -18.758 1.00 82.81 95 THR A N 1
ATOM 719 C CA . THR A 1 95 ? 9.965 5.742 -17.409 1.00 82.81 95 THR A CA 1
ATOM 720 C C . THR A 1 95 ? 9.801 4.268 -17.082 1.00 82.81 95 THR A C 1
ATOM 722 O O . THR A 1 95 ? 9.185 3.513 -17.837 1.00 82.81 95 THR A O 1
ATOM 725 N N . MET A 1 96 ? 10.368 3.858 -15.959 1.00 89.56 96 MET A N 1
ATOM 726 C CA . MET A 1 96 ? 10.226 2.527 -15.395 1.00 89.56 96 MET A CA 1
ATOM 727 C C . MET A 1 96 ? 9.397 2.615 -14.119 1.00 89.56 96 MET A C 1
ATOM 729 O O . MET A 1 96 ? 9.606 3.524 -13.324 1.00 89.56 96 MET A O 1
ATOM 733 N N . ARG A 1 97 ? 8.495 1.654 -13.895 1.00 92.31 97 ARG A N 1
ATOM 734 C CA . ARG A 1 97 ? 7.734 1.578 -12.644 1.00 92.31 97 ARG A CA 1
ATOM 735 C C . ARG A 1 97 ? 8.461 0.719 -11.624 1.00 92.31 97 ARG A C 1
ATOM 737 O O . ARG A 1 97 ? 8.877 -0.401 -11.937 1.00 92.31 97 ARG A O 1
ATOM 744 N N . LEU A 1 98 ? 8.582 1.234 -10.411 1.00 93.44 98 LEU A N 1
ATOM 745 C CA . LEU A 1 98 ? 9.273 0.609 -9.297 1.00 93.44 98 LEU A CA 1
ATOM 746 C C . LEU A 1 98 ? 8.298 0.374 -8.144 1.00 93.44 98 LEU A C 1
ATOM 748 O O . LEU A 1 98 ? 7.553 1.269 -7.756 1.00 93.44 98 LEU A O 1
ATOM 752 N N . ILE A 1 99 ? 8.316 -0.834 -7.590 1.00 93.56 99 ILE A N 1
ATOM 753 C CA . ILE A 1 99 ? 7.665 -1.162 -6.324 1.00 93.56 99 ILE A CA 1
ATOM 754 C C . ILE A 1 99 ? 8.746 -1.329 -5.259 1.00 93.56 99 ILE A C 1
ATOM 756 O O . ILE A 1 99 ? 9.675 -2.121 -5.427 1.00 93.56 99 ILE A O 1
ATOM 760 N N . GLU A 1 100 ? 8.631 -0.595 -4.159 1.00 92.44 100 GLU A N 1
ATOM 761 C CA . GLU A 1 100 ? 9.535 -0.668 -3.015 1.00 92.44 100 GLU A CA 1
ATOM 762 C C . GLU A 1 100 ? 8.816 -1.210 -1.782 1.00 92.44 100 GLU A C 1
ATOM 764 O O . GLU A 1 100 ? 7.827 -0.652 -1.317 1.00 92.44 100 GLU A O 1
ATOM 769 N N . LEU A 1 101 ? 9.351 -2.287 -1.212 1.00 92.25 101 LEU A N 1
ATOM 770 C CA . LEU A 1 101 ? 8.889 -2.866 0.046 1.00 92.25 101 LEU A CA 1
ATOM 771 C C . LEU A 1 101 ? 9.585 -2.137 1.200 1.00 92.25 101 LEU A C 1
ATOM 773 O O . LEU A 1 101 ? 10.639 -2.578 1.665 1.00 92.25 101 LEU A O 1
ATOM 777 N N . ASN A 1 102 ? 9.051 -1.000 1.639 1.00 90.62 102 ASN A N 1
ATOM 778 C CA . ASN A 1 102 ? 9.695 -0.122 2.620 1.00 90.62 102 ASN A CA 1
ATOM 779 C C . ASN A 1 102 ? 9.664 -0.679 4.048 1.00 90.62 102 ASN A C 1
ATOM 781 O O . ASN A 1 102 ? 10.678 -0.615 4.748 1.00 90.62 102 ASN A O 1
ATOM 785 N N . LYS A 1 103 ? 8.557 -1.309 4.447 1.00 90.06 103 LYS A N 1
ATOM 786 C CA . LYS A 1 103 ? 8.383 -1.956 5.757 1.00 90.06 103 LYS A CA 1
ATOM 787 C C . LYS A 1 103 ? 7.610 -3.256 5.573 1.00 90.06 103 LYS A C 1
ATOM 789 O O . LYS A 1 103 ? 6.642 -3.265 4.827 1.00 90.06 103 LYS A O 1
ATOM 794 N N . LEU A 1 104 ? 8.034 -4.329 6.241 1.00 91.19 104 LEU A N 1
ATOM 795 C CA . LEU A 1 104 ? 7.301 -5.595 6.370 1.00 91.19 104 LEU A CA 1
ATOM 796 C C . LEU A 1 104 ? 7.681 -6.219 7.720 1.00 91.19 104 LEU A C 1
ATOM 798 O O . LEU A 1 104 ? 8.825 -6.639 7.904 1.00 91.19 104 LEU A O 1
ATOM 802 N N . ARG A 1 105 ? 6.766 -6.247 8.691 1.00 83.94 105 ARG A N 1
ATOM 803 C CA . ARG A 1 105 ? 6.996 -6.930 9.974 1.00 83.94 105 ARG A CA 1
ATOM 804 C C . ARG A 1 105 ? 6.823 -8.442 9.820 1.00 83.94 105 ARG A C 1
ATOM 806 O O . ARG A 1 105 ? 5.962 -8.906 9.086 1.00 83.94 105 ARG A O 1
ATOM 813 N N . GLY A 1 106 ? 7.662 -9.216 10.510 1.00 84.00 106 GLY A N 1
ATOM 814 C CA . GLY A 1 106 ? 7.556 -10.681 10.558 1.00 84.00 106 GLY A CA 1
ATOM 815 C C . GLY A 1 106 ? 7.990 -11.430 9.290 1.00 84.00 106 GLY A C 1
ATOM 816 O O . GLY A 1 106 ? 7.976 -12.657 9.292 1.00 84.00 106 GLY A O 1
ATOM 817 N N . VAL A 1 107 ? 8.422 -10.732 8.232 1.00 84.62 107 VAL A N 1
ATOM 818 C CA . VAL A 1 107 ? 8.812 -11.344 6.952 1.00 84.62 107 VAL A CA 1
ATOM 819 C C . VAL A 1 107 ? 10.243 -10.957 6.584 1.00 84.62 107 VAL A C 1
ATOM 821 O O . VAL A 1 107 ? 10.607 -9.780 6.580 1.00 84.62 107 VAL A O 1
ATOM 824 N N . LYS A 1 108 ? 11.077 -11.951 6.248 1.00 82.19 108 LYS A N 1
ATOM 825 C CA . LYS A 1 108 ? 12.432 -11.708 5.734 1.00 82.19 108 LYS A CA 1
ATOM 826 C C . LYS A 1 108 ? 12.354 -11.112 4.324 1.00 82.19 108 LYS A C 1
ATOM 828 O O . LYS A 1 108 ? 11.660 -11.640 3.461 1.00 82.19 108 LYS A O 1
ATOM 833 N N . ARG A 1 109 ? 13.117 -10.044 4.075 1.00 76.38 109 ARG A N 1
ATOM 834 C CA . ARG A 1 109 ? 13.201 -9.370 2.773 1.00 76.38 109 ARG A CA 1
ATOM 835 C C . ARG A 1 109 ? 14.559 -9.628 2.122 1.00 76.38 109 ARG A C 1
ATOM 837 O O . ARG A 1 109 ? 15.558 -9.083 2.580 1.00 76.38 109 ARG A O 1
ATOM 844 N N . GLU A 1 110 ? 14.583 -10.419 1.051 1.00 80.12 110 GLU A N 1
ATOM 845 C CA . GLU A 1 110 ? 15.810 -10.676 0.272 1.00 80.12 110 GLU A CA 1
ATOM 846 C C . GLU A 1 110 ? 16.148 -9.505 -0.667 1.00 80.12 110 GLU A C 1
ATOM 848 O O . GLU A 1 110 ? 17.307 -9.124 -0.802 1.00 80.12 110 GLU A O 1
ATOM 853 N N . GLN A 1 111 ? 15.130 -8.885 -1.276 1.00 86.19 111 GLN A N 1
ATOM 854 C CA . GLN A 1 111 ? 15.276 -7.743 -2.182 1.00 86.19 111 GLN A CA 1
ATOM 855 C C . GLN A 1 111 ? 14.242 -6.661 -1.851 1.00 86.19 111 GLN A C 1
ATOM 857 O O . GLN A 1 111 ? 13.064 -6.952 -1.636 1.00 86.19 111 GLN A O 1
ATOM 862 N N . LYS A 1 112 ? 14.707 -5.404 -1.768 1.00 88.75 112 LYS A N 1
ATOM 863 C CA . LYS A 1 112 ? 13.889 -4.249 -1.361 1.00 88.75 112 LYS A CA 1
ATOM 864 C C . LYS A 1 112 ? 12.940 -3.777 -2.460 1.00 88.75 112 LYS A C 1
ATOM 866 O O . LYS A 1 112 ? 11.819 -3.387 -2.148 1.00 88.75 112 LYS A O 1
ATOM 871 N N . SER A 1 113 ? 13.392 -3.771 -3.707 1.00 90.75 113 SER A N 1
ATOM 872 C CA . SER A 1 113 ? 12.696 -3.101 -4.801 1.00 90.75 113 SER A CA 1
ATOM 873 C C . SER A 1 113 ? 12.618 -3.977 -6.041 1.00 90.75 113 SER A C 1
ATOM 875 O O . SER A 1 113 ? 13.535 -4.746 -6.324 1.00 90.75 113 SER A O 1
ATOM 877 N N . TYR A 1 114 ? 11.519 -3.874 -6.781 1.00 92.31 114 TYR A N 1
ATOM 878 C CA . TYR A 1 114 ? 11.289 -4.632 -8.007 1.00 92.31 114 TYR A CA 1
ATOM 879 C C . TYR A 1 114 ? 10.759 -3.708 -9.088 1.00 92.31 114 TYR A C 1
ATOM 881 O O . TYR A 1 114 ? 10.036 -2.753 -8.814 1.00 92.31 114 TYR A O 1
ATOM 889 N N . VAL A 1 115 ? 11.088 -4.023 -10.331 1.00 93.00 115 VAL A N 1
ATOM 890 C CA . VAL A 1 115 ? 10.442 -3.396 -11.480 1.00 93.00 115 VAL A CA 1
ATOM 891 C C . VAL A 1 115 ? 9.100 -4.079 -11.696 1.00 93.00 115 VAL A C 1
ATOM 893 O O . VAL A 1 115 ? 8.985 -5.294 -11.502 1.00 93.00 115 VAL A O 1
ATOM 896 N N . PHE A 1 116 ? 8.092 -3.323 -12.117 1.00 93.94 116 PHE A N 1
ATOM 897 C CA . PHE A 1 116 ? 6.808 -3.894 -12.506 1.00 93.94 116 PHE A CA 1
ATOM 898 C C . PHE A 1 116 ? 6.233 -3.247 -13.765 1.00 93.94 116 PHE A C 1
ATOM 900 O O . PHE A 1 116 ? 6.662 -2.190 -14.221 1.00 93.94 116 PHE A O 1
ATOM 907 N N . THR A 1 117 ? 5.244 -3.913 -14.350 1.00 93.06 117 THR A N 1
ATOM 908 C CA . THR A 1 117 ? 4.448 -3.416 -15.468 1.00 93.06 117 THR A CA 1
ATOM 909 C C . THR A 1 117 ? 2.961 -3.539 -15.153 1.00 93.06 117 THR A C 1
ATOM 911 O O . THR A 1 117 ? 2.559 -4.333 -14.306 1.00 93.06 117 THR A O 1
ATOM 914 N N . LEU A 1 118 ? 2.153 -2.735 -15.847 1.00 93.62 118 LEU A N 1
ATOM 915 C CA . LEU A 1 118 ? 0.687 -2.828 -15.860 1.00 93.62 118 LEU A CA 1
ATOM 916 C C . LEU A 1 118 ? 0.181 -3.211 -17.259 1.00 93.62 118 LEU A C 1
ATOM 918 O O . LEU A 1 118 ? -0.896 -2.790 -17.680 1.00 93.62 118 LEU A O 1
ATOM 922 N N . HIS A 1 119 ? 1.000 -3.920 -18.037 1.00 92.38 119 HIS A N 1
ATOM 923 C CA . HIS A 1 119 ? 0.645 -4.341 -19.388 1.00 92.38 119 HIS A CA 1
ATOM 924 C C . HIS A 1 119 ? -0.704 -5.079 -19.380 1.00 92.38 119 HIS A C 1
ATOM 926 O O . HIS A 1 119 ? -0.946 -5.944 -18.539 1.00 92.38 119 HIS A O 1
ATOM 932 N N . ASN A 1 120 ? -1.605 -4.712 -20.296 1.00 93.50 120 ASN A N 1
ATOM 933 C CA . ASN A 1 120 ? -2.990 -5.202 -20.340 1.00 93.50 120 ASN A CA 1
ATOM 934 C C . ASN A 1 120 ? -3.788 -4.993 -19.036 1.00 93.50 120 ASN A C 1
ATOM 936 O O . ASN A 1 120 ? -4.662 -5.797 -18.713 1.00 93.50 120 ASN A O 1
ATOM 940 N N . GLY A 1 121 ? -3.476 -3.946 -18.267 1.00 91.25 121 GLY A N 1
ATOM 941 C CA . GLY A 1 121 ? -4.154 -3.644 -17.004 1.00 91.25 121 GLY A CA 1
ATOM 942 C C . GLY A 1 121 ? -3.847 -4.638 -15.882 1.00 91.25 121 GLY A C 1
ATOM 943 O O . GLY A 1 121 ? -4.581 -4.686 -14.900 1.00 91.25 121 GLY A O 1
ATOM 944 N N . ARG A 1 122 ? -2.794 -5.455 -16.015 1.00 93.12 122 ARG A N 1
ATOM 945 C CA . ARG A 1 122 ? -2.408 -6.452 -15.010 1.00 93.12 122 ARG A CA 1
ATOM 946 C C . ARG A 1 122 ? -1.074 -6.093 -14.385 1.00 93.12 122 ARG A C 1
ATOM 948 O O . ARG A 1 122 ? -0.084 -5.935 -15.094 1.00 93.12 122 ARG A O 1
ATOM 955 N N . PHE A 1 123 ? -1.055 -6.012 -13.058 1.00 93.69 123 PHE A N 1
ATOM 956 C CA . PHE A 1 123 ? 0.184 -5.872 -12.307 1.00 93.69 123 PHE A CA 1
ATOM 957 C C . PHE A 1 123 ? 1.047 -7.124 -12.472 1.00 93.69 123 PHE A C 1
ATOM 959 O O . PHE A 1 123 ? 0.610 -8.237 -12.177 1.00 93.69 123 PHE A O 1
ATOM 966 N N . GLN A 1 124 ? 2.281 -6.930 -12.929 1.00 93.81 124 GLN A N 1
ATOM 967 C CA . GLN A 1 124 ? 3.276 -7.987 -13.055 1.00 93.81 124 GLN A CA 1
ATOM 968 C C . GLN A 1 124 ? 4.647 -7.450 -12.645 1.00 93.81 124 GLN A C 1
ATOM 970 O O . GLN A 1 124 ? 5.161 -6.527 -13.275 1.00 93.81 124 GLN A O 1
ATOM 975 N N . SER A 1 125 ? 5.246 -8.039 -11.610 1.00 92.50 125 SER A N 1
ATOM 976 C CA . SER A 1 125 ? 6.625 -7.755 -11.208 1.00 92.50 125 SER A CA 1
ATOM 977 C C . SER A 1 125 ? 7.615 -8.676 -11.921 1.00 92.50 125 SER A C 1
ATOM 979 O O . SER A 1 125 ? 7.285 -9.794 -12.326 1.00 92.50 125 SER A O 1
ATOM 981 N N . PHE A 1 126 ? 8.847 -8.198 -12.080 1.00 88.19 126 PHE A N 1
ATOM 982 C CA . PHE A 1 126 ? 9.951 -9.001 -12.599 1.00 88.19 126 PHE A CA 1
ATOM 983 C C . PHE A 1 126 ? 10.724 -9.643 -11.440 1.00 88.19 126 PHE A C 1
ATOM 985 O O . PHE A 1 126 ? 10.924 -8.991 -10.410 1.00 88.19 126 PHE A O 1
ATOM 992 N N . PRO A 1 127 ? 11.163 -10.907 -11.575 1.00 82.25 127 PRO A N 1
ATOM 993 C CA . PRO A 1 127 ? 11.954 -11.557 -10.540 1.00 82.25 127 PRO A CA 1
ATOM 994 C C . PRO A 1 127 ? 13.303 -10.842 -10.337 1.00 82.25 127 PRO A C 1
ATOM 996 O O . PRO A 1 127 ? 13.779 -10.161 -11.252 1.00 82.25 127 PRO A O 1
ATOM 999 N N . PRO A 1 128 ? 13.945 -11.021 -9.164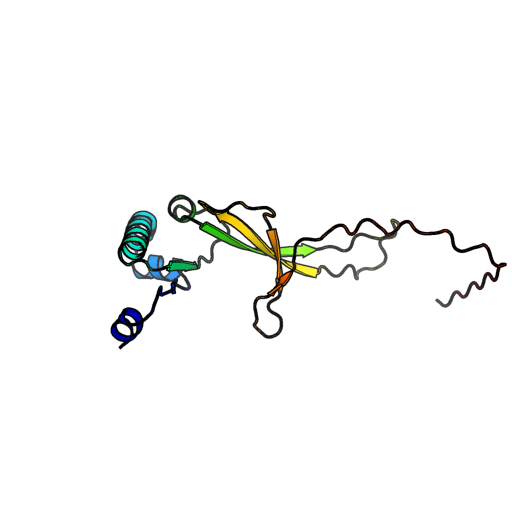 1.00 77.19 128 PRO A N 1
ATOM 1000 C CA . PRO A 1 128 ? 15.324 -10.608 -8.934 1.00 77.19 128 PRO A CA 1
ATOM 1001 C C . PRO A 1 128 ? 16.232 -10.990 -10.099 1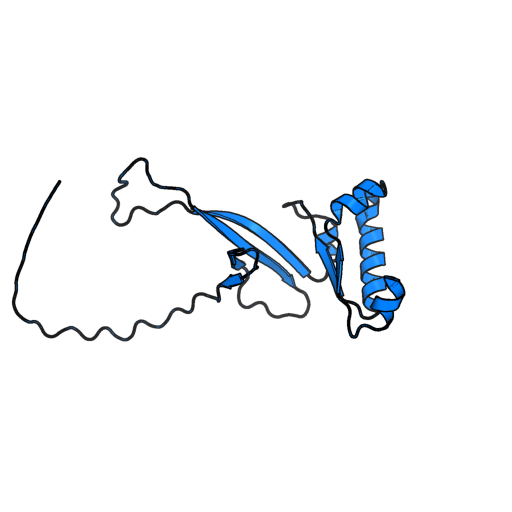.00 77.19 128 PRO A C 1
ATOM 1003 O O . PRO A 1 128 ? 16.158 -12.115 -10.601 1.00 77.19 128 PRO A O 1
ATOM 1006 N N . TYR A 1 129 ? 17.115 -10.079 -10.508 1.00 68.31 129 TYR A N 1
ATOM 1007 C CA . TYR A 1 129 ? 18.134 -10.414 -11.492 1.00 68.31 129 TYR A CA 1
ATOM 1008 C C . TYR A 1 129 ? 19.074 -11.464 -10.893 1.00 68.31 129 TYR A C 1
ATOM 1010 O O . TYR A 1 129 ? 19.912 -11.165 -10.041 1.00 68.31 129 TYR A O 1
ATOM 1018 N N . ALA A 1 130 ? 18.927 -12.712 -11.329 1.00 65.31 130 ALA A N 1
ATOM 1019 C CA . ALA A 1 130 ? 19.887 -13.754 -11.026 1.00 65.31 130 ALA A CA 1
ATOM 1020 C C . ALA A 1 130 ? 21.095 -13.551 -11.943 1.00 65.31 130 ALA A C 1
ATOM 1022 O O . ALA A 1 130 ? 20.989 -13.696 -13.162 1.00 65.31 130 ALA A O 1
ATOM 1023 N N . VAL A 1 131 ? 2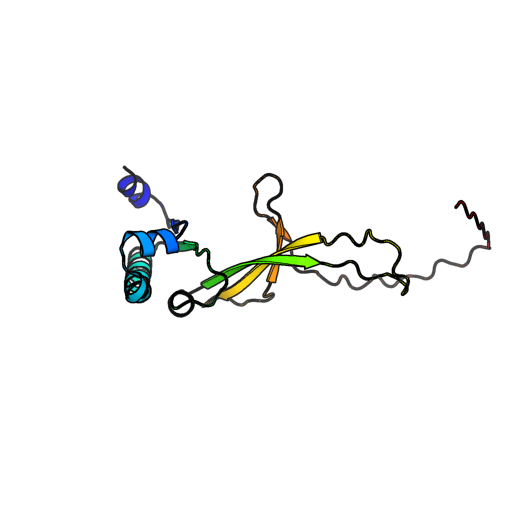2.256 -13.230 -11.366 1.00 59.84 131 VAL A N 1
ATOM 1024 C CA . VAL A 1 131 ? 23.521 -13.318 -12.099 1.00 59.84 131 VAL A CA 1
ATOM 1025 C C . VAL A 1 131 ? 23.723 -14.793 -12.431 1.00 59.84 131 VAL A C 1
ATOM 1027 O O . VAL A 1 131 ? 24.225 -15.568 -11.617 1.00 59.84 131 VAL A O 1
ATOM 1030 N N . HIS A 1 132 ? 23.308 -15.212 -13.621 1.00 56.84 132 HIS A N 1
ATOM 1031 C CA . HIS A 1 132 ? 23.770 -16.477 -14.157 1.00 56.84 132 HIS A CA 1
ATOM 1032 C C . HIS A 1 132 ? 25.280 -16.335 -14.314 1.00 56.84 132 HIS A C 1
ATOM 1034 O O . HIS A 1 132 ? 25.748 -15.482 -15.069 1.00 56.84 132 HIS A O 1
ATOM 1040 N N . ALA A 1 133 ? 26.046 -17.127 -13.555 1.00 56.12 133 ALA A N 1
ATOM 1041 C CA . ALA A 1 133 ? 27.477 -17.240 -13.776 1.00 56.12 133 ALA A CA 1
ATOM 1042 C C . ALA A 1 133 ? 27.662 -17.504 -15.269 1.00 56.12 133 ALA A C 1
ATOM 1044 O O . ALA A 1 133 ? 27.134 -18.498 -15.775 1.00 56.12 133 ALA A O 1
ATOM 1045 N N . ALA A 1 134 ? 28.329 -16.582 -15.970 1.00 59.28 134 ALA A N 1
ATOM 1046 C CA . ALA A 1 134 ? 28.610 -16.748 -17.383 1.00 59.28 134 ALA A CA 1
ATOM 1047 C C . ALA A 1 134 ? 29.200 -18.149 -17.548 1.00 59.28 134 ALA A C 1
ATOM 1049 O O . ALA A 1 134 ? 30.221 -18.478 -16.932 1.00 59.28 134 ALA A O 1
ATOM 1050 N N . SER A 1 135 ? 28.511 -19.007 -18.302 1.00 60.25 135 SER A N 1
ATOM 1051 C CA . SER A 1 135 ? 29.072 -20.290 -18.690 1.00 60.25 135 SER A CA 1
ATOM 1052 C C . SER A 1 135 ? 30.439 -19.974 -19.279 1.00 60.25 135 SER A C 1
ATOM 1054 O O . SER A 1 135 ? 30.537 -19.112 -20.151 1.00 60.25 135 SER A O 1
ATOM 1056 N N . LYS A 1 136 ? 31.504 -20.571 -18.717 1.00 60.66 136 LYS A N 1
ATOM 1057 C CA . LYS A 1 136 ? 32.886 -20.318 -19.146 1.00 60.66 136 LYS A CA 1
ATOM 1058 C C . LYS A 1 136 ? 32.909 -20.299 -20.671 1.00 60.66 136 LYS A C 1
ATOM 1060 O O . LYS A 1 136 ? 32.705 -21.348 -21.286 1.00 60.66 136 LYS A O 1
ATOM 1065 N N . LEU A 1 137 ? 33.098 -19.114 -21.253 1.00 64.25 137 LEU A N 1
ATOM 1066 C CA . LEU A 1 137 ? 33.183 -18.944 -22.694 1.00 64.25 137 LEU A CA 1
ATOM 1067 C C . LEU A 1 137 ? 34.351 -19.817 -23.143 1.00 64.25 137 LEU A C 1
ATOM 1069 O O . LEU A 1 137 ? 35.503 -19.557 -22.793 1.00 64.25 137 LEU A O 1
ATOM 1073 N N . LYS A 1 138 ? 34.054 -20.917 -23.835 1.00 66.00 138 LYS A N 1
ATOM 1074 C CA . LYS A 1 138 ? 35.103 -21.703 -24.473 1.00 66.00 138 LYS A CA 1
ATOM 1075 C C . LYS A 1 138 ? 35.569 -20.883 -25.675 1.00 66.00 138 LYS A C 1
ATOM 1077 O O . LYS A 1 138 ? 34.708 -20.480 -26.459 1.00 66.00 138 LYS A O 1
ATOM 1082 N N . PRO A 1 139 ? 36.876 -20.608 -25.822 1.00 66.81 139 PRO A N 1
ATOM 1083 C CA . PRO A 1 139 ? 37.374 -19.933 -27.009 1.00 66.81 139 PRO A CA 1
ATOM 1084 C C . PRO A 1 139 ? 36.923 -20.722 -28.239 1.00 66.81 139 PRO A C 1
ATOM 1086 O O . PRO A 1 139 ? 37.087 -21.944 -28.302 1.00 66.81 139 PRO A O 1
ATOM 1089 N N . VAL A 1 140 ? 36.299 -20.026 -29.188 1.00 71.38 140 VAL A N 1
ATOM 1090 C CA . VAL A 1 140 ? 36.003 -20.606 -30.496 1.00 71.38 140 VAL A CA 1
ATOM 1091 C C . VAL A 1 140 ? 37.357 -20.880 -31.155 1.00 71.38 140 VAL A C 1
ATOM 1093 O O . VAL A 1 140 ? 38.183 -19.967 -31.197 1.00 71.38 140 VAL A O 1
ATOM 1096 N N . PRO A 1 141 ? 37.634 -22.112 -31.619 1.00 63.53 141 PRO A N 1
ATOM 1097 C CA . PRO A 1 141 ? 38.879 -22.401 -32.311 1.00 63.53 141 PRO A CA 1
ATOM 1098 C C . PRO A 1 141 ? 38.999 -21.490 -33.530 1.00 63.53 141 PRO A C 1
ATOM 1100 O O . PRO A 1 141 ? 38.078 -21.396 -34.344 1.00 63.53 141 PRO A O 1
ATOM 1103 N N . GLU A 1 142 ? 40.139 -20.812 -33.607 1.00 51.66 142 GLU A N 1
ATOM 1104 C CA . GLU A 1 142 ? 40.491 -19.847 -34.638 1.00 51.66 142 GLU A CA 1
ATOM 1105 C C . GLU A 1 142 ? 40.290 -20.479 -36.026 1.00 51.66 142 GLU A C 1
ATOM 1107 O O . GLU A 1 142 ? 40.981 -21.423 -36.414 1.00 51.66 142 GLU A O 1
ATOM 1112 N N . LYS A 1 143 ? 39.290 -19.999 -36.771 1.00 47.34 143 LYS A N 1
ATOM 1113 C CA . LYS A 1 143 ? 39.154 -20.274 -38.202 1.00 47.34 143 LYS A CA 1
ATOM 1114 C C . LYS A 1 143 ? 39.245 -18.950 -38.947 1.00 47.34 143 LYS A C 1
ATOM 1116 O O . LYS A 1 143 ? 38.646 -17.961 -38.543 1.00 47.34 143 LYS A O 1
ATOM 1121 N N . ALA A 1 144 ? 40.074 -18.982 -39.985 1.00 42.31 144 ALA A N 1
ATOM 1122 C CA . ALA A 1 144 ? 40.668 -17.858 -40.689 1.00 42.31 144 ALA A CA 1
ATOM 1123 C C . ALA A 1 144 ? 39.710 -16.711 -41.066 1.00 42.31 144 ALA A C 1
ATOM 1125 O O . ALA A 1 144 ? 38.575 -16.925 -41.484 1.00 42.31 144 ALA A O 1
ATOM 1126 N N . PHE A 1 145 ? 40.267 -15.505 -40.945 1.00 39.25 145 PHE A N 1
ATOM 1127 C CA . PHE A 1 145 ? 39.834 -14.198 -41.436 1.00 39.25 145 PHE A CA 1
ATOM 1128 C C . PHE A 1 145 ? 38.841 -14.183 -42.608 1.00 39.25 145 PHE A C 1
ATOM 1130 O O . PHE A 1 145 ? 39.147 -14.689 -43.682 1.00 39.25 145 PHE A O 1
ATOM 1137 N N . PHE A 1 146 ? 37.764 -13.407 -42.445 1.00 32.03 146 PHE A N 1
ATOM 1138 C CA . PHE A 1 146 ? 37.275 -12.486 -43.475 1.00 32.03 146 PHE A CA 1
ATOM 1139 C C . PHE A 1 146 ? 36.821 -11.188 -42.798 1.00 32.03 146 PHE A C 1
ATOM 1141 O O . PHE A 1 146 ? 35.803 -11.147 -42.112 1.00 32.03 146 PHE A O 1
ATOM 1148 N N . THR A 1 147 ? 37.603 -10.126 -42.979 1.00 26.84 147 THR A N 1
ATOM 1149 C CA . THR A 1 147 ? 37.198 -8.757 -42.654 1.00 26.84 147 THR A CA 1
ATOM 1150 C C . THR A 1 147 ? 36.335 -8.245 -43.803 1.00 26.84 147 THR A C 1
ATOM 1152 O O . THR A 1 147 ? 36.842 -8.071 -44.910 1.00 26.84 147 THR A O 1
ATOM 1155 N N . LEU A 1 148 ? 35.053 -7.985 -43.552 1.00 25.17 148 LEU A N 1
ATOM 1156 C CA . LEU A 1 148 ? 34.202 -7.200 -44.445 1.00 25.17 148 LEU A CA 1
ATOM 1157 C C . LEU A 1 148 ? 33.816 -5.913 -43.708 1.00 25.17 148 LEU A C 1
ATOM 1159 O O . LEU A 1 148 ? 33.014 -5.943 -42.779 1.00 25.17 148 LEU A O 1
ATOM 1163 N N . PHE A 1 149 ? 34.420 -4.792 -44.105 1.00 24.39 149 PHE A N 1
ATOM 1164 C CA . PHE A 1 149 ? 33.942 -3.460 -43.741 1.00 24.39 149 PHE A CA 1
ATOM 1165 C C . PHE A 1 149 ? 32.900 -3.035 -44.778 1.00 24.39 149 PHE A C 1
ATOM 1167 O O . PHE A 1 149 ? 33.225 -2.931 -45.959 1.00 24.39 149 PHE A O 1
ATOM 1174 N N . VAL A 1 150 ? 31.671 -2.766 -44.339 1.00 25.39 150 VAL A N 1
ATOM 1175 C CA . VAL A 1 150 ? 30.681 -2.011 -45.117 1.00 25.39 150 VAL A CA 1
ATOM 1176 C C . VAL A 1 150 ? 30.267 -0.819 -44.262 1.00 25.39 150 VAL A C 1
ATOM 1178 O O . VAL A 1 150 ? 29.683 -0.996 -43.197 1.00 25.39 150 VAL A O 1
ATOM 1181 N N . PHE A 1 151 ? 30.634 0.381 -44.709 1.00 24.06 151 PHE A N 1
ATOM 1182 C CA . PHE A 1 151 ? 30.051 1.637 -44.247 1.00 24.06 151 PHE A CA 1
ATOM 1183 C C . PHE A 1 151 ? 28.972 2.026 -45.257 1.00 24.06 151 PHE A C 1
ATOM 1185 O O . PHE A 1 151 ? 29.290 2.200 -46.431 1.00 24.06 151 PHE A O 1
ATOM 1192 N N . GLU A 1 152 ? 27.736 2.204 -44.804 1.00 26.53 152 GLU A N 1
ATOM 1193 C CA . GLU A 1 152 ? 26.771 3.068 -45.485 1.00 26.53 152 GLU A CA 1
ATOM 1194 C C . GLU A 1 152 ? 26.274 4.108 -44.477 1.00 26.53 152 GLU A C 1
ATOM 1196 O O . GLU A 1 152 ? 26.104 3.794 -43.297 1.00 26.53 152 GLU A O 1
ATOM 1201 N N . LEU A 1 153 ? 26.209 5.353 -44.963 1.00 40.56 153 LEU A N 1
ATOM 1202 C CA . LEU A 1 153 ? 26.047 6.609 -44.220 1.00 40.56 153 LEU A CA 1
ATOM 1203 C C . LEU A 1 153 ? 24.744 6.694 -43.421 1.00 40.56 153 LEU A C 1
ATOM 1205 O O . LEU A 1 153 ? 23.696 6.271 -43.958 1.00 40.56 153 LEU A O 1
#

Foldseek 3Di:
DVVVVVVPDDAEEAEDVALVVVCVVVVNPVPSLVVLLVVVVVCVVVNHHYHHHDPDPDDDSNVVRDQWDKDKDKDWDFDDPDPPDPDDPPSDTDIWIKIAGPGHPPDDDPDGMWTWDCVVNDTDTDDPDDPPPPPPPDPDPDDDDDDDDDDDD

Sequence (153 aa):
MLYEDAEEMDNPVVVIDSWDAVLNYANLKDQGAALTQSLCELCHEVGTHLILVSETADQTPLDFIVDGVVTLSDMEIRGEAVGGQVYSEQLSSRTMRLIELNKLRGVKREQKSYVFTLHNGRFQSFPPYAVHAASKLKPVPEKAFFTLFVFEL

pLDDT: mean 76.19, std 18.97, range [24.06, 94.44]